Protein AF-A0A7S4IW84-F1 (afdb_monomer_lite)

pLDDT: mean 76.17, std 7.09, range [52.25, 86.12]

Radius of gyration: 18.54 Å; chains: 1; bounding box: 44×22×46 Å

Structure (mmCIF, N/CA/C/O backbone):
data_AF-A0A7S4IW84-F1
#
_entry.id   AF-A0A7S4IW84-F1
#
loop_
_atom_site.group_PDB
_atom_site.id
_atom_site.type_symbol
_atom_site.label_atom_id
_atom_site.label_alt_id
_atom_site.label_comp_id
_atom_site.label_asym_id
_atom_site.label_entity_id
_atom_site.label_seq_id
_atom_site.pdbx_PDB_ins_code
_atom_site.Cartn_x
_atom_site.Cartn_y
_atom_site.Cartn_z
_atom_site.occupancy
_atom_site.B_iso_or_equiv
_atom_site.auth_seq_id
_atom_site.auth_comp_id
_atom_site.auth_asym_id
_atom_site.auth_atom_id
_atom_site.pdbx_PDB_model_num
ATOM 1 N N . VAL A 1 1 ? -9.809 -2.977 -12.310 1.00 58.00 1 VAL A N 1
ATOM 2 C CA . VAL A 1 1 ? -9.624 -1.951 -11.249 1.00 58.00 1 VAL A CA 1
ATOM 3 C C . VAL A 1 1 ? -10.846 -1.857 -10.338 1.00 58.00 1 VAL A C 1
ATOM 5 O O . VAL A 1 1 ? -10.686 -2.052 -9.142 1.00 58.00 1 VAL A O 1
ATOM 8 N N . ALA A 1 2 ? -12.061 -1.670 -10.873 1.00 70.06 2 ALA A N 1
ATOM 9 C CA . ALA A 1 2 ? -13.291 -1.586 -10.069 1.00 70.06 2 ALA A CA 1
ATOM 10 C C . ALA A 1 2 ? -13.581 -2.839 -9.214 1.00 70.06 2 ALA A C 1
ATOM 12 O O . ALA A 1 2 ? -13.917 -2.712 -8.042 1.00 70.06 2 ALA A O 1
ATOM 13 N N . SER A 1 3 ? -13.377 -4.045 -9.758 1.00 76.69 3 SER A N 1
ATOM 14 C CA . SER A 1 3 ? -13.543 -5.307 -9.017 1.00 76.69 3 SER A CA 1
ATOM 15 C C . SER A 1 3 ? -12.534 -5.470 -7.874 1.00 76.69 3 SER A C 1
ATOM 17 O O . SER A 1 3 ? -12.905 -5.891 -6.783 1.00 76.69 3 SER A O 1
ATOM 19 N N . GLY A 1 4 ? -11.276 -5.075 -8.091 1.00 76.56 4 GLY A N 1
ATOM 20 C CA . GLY A 1 4 ? -10.238 -5.077 -7.054 1.00 76.56 4 GLY A CA 1
ATOM 21 C C . GLY A 1 4 ? -10.511 -4.055 -5.949 1.00 76.56 4 GLY A C 1
ATOM 22 O O . GLY A 1 4 ? -10.326 -4.355 -4.774 1.00 76.56 4 GLY A O 1
ATOM 23 N N . PHE A 1 5 ? -11.030 -2.878 -6.310 1.00 76.88 5 PHE A N 1
ATOM 24 C CA . PHE A 1 5 ? -11.459 -1.880 -5.335 1.00 76.88 5 PHE A CA 1
ATOM 25 C C . PHE A 1 5 ? -12.667 -2.361 -4.522 1.00 76.88 5 PHE A C 1
ATOM 27 O O . PHE A 1 5 ? -12.641 -2.281 -3.299 1.00 76.88 5 PHE A O 1
ATOM 34 N N . ALA A 1 6 ? -13.687 -2.929 -5.174 1.00 81.12 6 ALA A N 1
ATOM 35 C CA . ALA A 1 6 ? -14.863 -3.480 -4.504 1.00 81.12 6 ALA A CA 1
ATOM 36 C C . ALA A 1 6 ? -14.493 -4.621 -3.544 1.00 81.12 6 ALA A C 1
ATOM 38 O O . ALA A 1 6 ? -14.904 -4.604 -2.385 1.00 81.12 6 ALA A O 1
ATOM 39 N N . ALA A 1 7 ? -13.649 -5.560 -3.981 1.00 83.00 7 ALA A N 1
ATOM 40 C CA . ALA A 1 7 ? -13.116 -6.610 -3.116 1.00 83.00 7 ALA A CA 1
ATOM 41 C C . ALA A 1 7 ? -12.329 -6.019 -1.933 1.00 83.00 7 ALA A C 1
ATOM 43 O O . ALA A 1 7 ? -12.531 -6.421 -0.789 1.00 83.00 7 ALA A O 1
ATOM 44 N N . GLY A 1 8 ? -11.497 -5.003 -2.183 1.00 78.38 8 GLY A N 1
ATOM 45 C CA . GLY A 1 8 ? -10.768 -4.283 -1.142 1.00 78.38 8 GLY A CA 1
ATOM 46 C C . GLY A 1 8 ? -11.689 -3.606 -0.127 1.00 78.38 8 GLY A C 1
ATOM 47 O O . GLY A 1 8 ? -11.448 -3.707 1.075 1.00 78.38 8 GLY A O 1
ATOM 48 N N . VAL A 1 9 ? -12.772 -2.964 -0.570 1.00 82.50 9 VAL A N 1
ATOM 49 C CA . VAL A 1 9 ? -13.780 -2.343 0.304 1.00 82.50 9 VAL A CA 1
ATOM 50 C C . VAL A 1 9 ? -14.489 -3.394 1.151 1.00 82.50 9 VAL A C 1
ATOM 52 O O . VAL A 1 9 ? -14.607 -3.198 2.357 1.00 82.50 9 VAL A O 1
ATOM 55 N N . VAL A 1 10 ? -14.889 -4.526 0.566 1.00 85.25 10 VAL A N 1
ATOM 56 C CA . VAL A 1 10 ? -15.543 -5.628 1.294 1.00 85.25 10 VAL A CA 1
ATOM 57 C C . VAL A 1 10 ? -14.616 -6.206 2.366 1.00 85.25 10 VAL A C 1
ATOM 59 O O . VAL A 1 10 ? -15.010 -6.317 3.526 1.00 85.25 10 VAL A O 1
ATOM 62 N N . VAL A 1 11 ? -13.359 -6.491 2.018 1.00 84.62 11 VAL A N 1
ATOM 63 C CA . VAL A 1 11 ? -12.351 -6.980 2.973 1.00 84.62 11 VAL A CA 1
ATOM 64 C C . VAL A 1 11 ? -12.081 -5.944 4.068 1.00 84.62 11 VAL A C 1
ATOM 66 O O . VAL A 1 11 ? -11.971 -6.298 5.239 1.00 84.62 11 VAL A O 1
ATOM 69 N N . THR A 1 12 ? -12.025 -4.653 3.719 1.00 80.75 12 THR A N 1
ATOM 70 C CA . THR A 1 12 ? -11.900 -3.566 4.7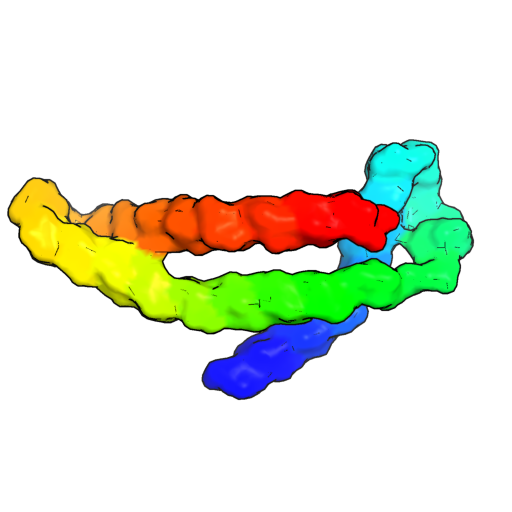07 1.00 80.75 12 THR A CA 1
ATOM 71 C C . THR A 1 12 ? -13.111 -3.537 5.635 1.00 80.75 12 THR A C 1
ATOM 73 O O . THR A 1 12 ? -12.936 -3.451 6.841 1.00 80.75 12 THR A O 1
ATOM 76 N N . GLY A 1 13 ? -14.325 -3.652 5.098 1.00 81.06 13 GLY A N 1
ATOM 77 C CA . GLY A 1 13 ? -15.570 -3.722 5.863 1.00 81.06 13 GLY A CA 1
ATOM 78 C C . GLY A 1 13 ? -15.550 -4.818 6.921 1.00 81.06 13 GLY A C 1
ATOM 79 O O . GLY A 1 13 ? -15.858 -4.559 8.082 1.00 81.06 13 GLY A O 1
ATOM 80 N N . LEU A 1 14 ? -15.129 -6.016 6.518 1.00 84.12 14 LEU A N 1
ATOM 81 C CA . LEU A 1 14 ? -15.096 -7.193 7.382 1.00 84.12 14 LEU A CA 1
ATOM 82 C C . LEU A 1 14 ? -13.980 -7.134 8.435 1.00 84.12 14 LEU A C 1
ATOM 84 O O . LEU A 1 14 ? -14.209 -7.518 9.580 1.00 84.12 14 LEU A O 1
ATOM 88 N N . LEU A 1 15 ? -12.789 -6.644 8.078 1.00 83.12 15 LEU A N 1
ATOM 89 C CA . LEU A 1 15 ? -11.613 -6.680 8.961 1.00 83.12 15 LEU A CA 1
ATOM 90 C C . LEU A 1 15 ? -11.417 -5.417 9.813 1.00 83.12 15 LEU A C 1
ATOM 92 O O . LEU A 1 15 ? -10.795 -5.485 10.869 1.00 83.12 15 LEU A O 1
ATOM 96 N N . ASN A 1 16 ? -11.977 -4.269 9.425 1.00 80.00 16 ASN A N 1
ATOM 97 C CA . ASN A 1 16 ? -11.853 -3.023 10.189 1.00 80.00 16 ASN A CA 1
ATOM 98 C C . ASN A 1 16 ? -12.343 -3.107 11.657 1.00 80.00 16 ASN A C 1
ATOM 100 O O . ASN A 1 16 ? -11.667 -2.532 12.513 1.00 80.00 16 ASN A O 1
ATOM 104 N N . PRO A 1 17 ? -13.447 -3.807 12.013 1.00 77.94 17 PRO A N 1
ATOM 105 C CA . PRO A 1 17 ? -13.808 -3.993 13.423 1.00 77.94 17 PRO A CA 1
ATOM 106 C C . PRO A 1 17 ? -12.769 -4.800 14.211 1.00 77.94 17 PRO A C 1
ATOM 108 O O . PRO A 1 17 ? -12.516 -4.492 15.376 1.00 77.94 17 PRO A O 1
ATOM 111 N N . TYR A 1 18 ? -12.145 -5.795 13.574 1.00 81.25 18 TYR A N 1
ATOM 112 C CA . TYR A 1 18 ? -11.110 -6.625 14.185 1.00 81.25 18 TYR A CA 1
ATOM 113 C C . TYR A 1 18 ? -9.831 -5.816 14.443 1.00 81.25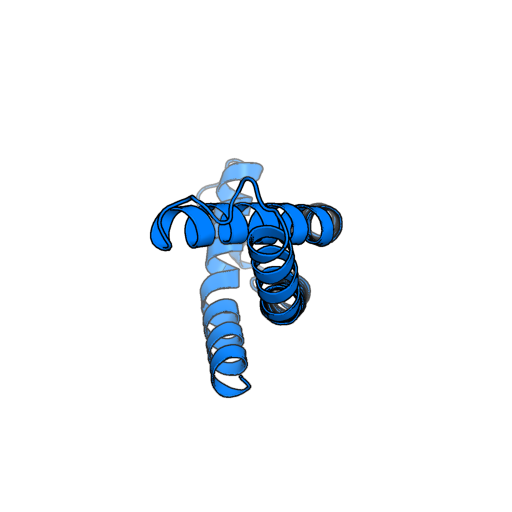 18 TYR A C 1
ATOM 115 O O . TYR A 1 18 ? -9.342 -5.789 15.573 1.00 81.25 18 TYR A O 1
ATOM 123 N N . ASP A 1 19 ? -9.359 -5.071 13.436 1.00 79.69 19 ASP A N 1
ATOM 124 C CA . ASP A 1 19 ? -8.191 -4.186 13.553 1.00 79.69 19 ASP A CA 1
ATOM 125 C C . ASP A 1 19 ? -8.376 -3.154 14.674 1.00 79.69 19 ASP A C 1
ATOM 127 O O . ASP A 1 19 ? -7.470 -2.909 15.474 1.00 79.69 19 ASP A O 1
ATOM 131 N N . ARG A 1 20 ? -9.577 -2.572 14.784 1.00 75.50 20 ARG A N 1
ATOM 132 C CA . ARG A 1 20 ? -9.890 -1.597 15.834 1.00 75.50 20 ARG A CA 1
ATOM 133 C C . ARG A 1 20 ? -9.921 -2.224 17.224 1.00 75.50 20 ARG A C 1
ATOM 135 O O . ARG A 1 20 ? -9.380 -1.641 18.163 1.00 75.50 20 ARG A O 1
ATOM 142 N N . ALA A 1 21 ? -10.551 -3.387 17.374 1.00 78.25 21 ALA A N 1
ATOM 143 C CA . ALA A 1 21 ? -10.617 -4.083 18.656 1.00 78.25 21 ALA A CA 1
ATOM 144 C C . ALA A 1 21 ? -9.219 -4.488 19.150 1.00 78.25 21 ALA A C 1
ATOM 146 O O . ALA A 1 21 ? -8.927 -4.347 20.341 1.00 78.25 21 ALA A O 1
ATOM 147 N N . LEU A 1 22 ? -8.342 -4.911 18.234 1.00 81.44 22 LEU A N 1
ATOM 148 C CA . LEU A 1 22 ? -6.945 -5.227 18.521 1.00 81.44 22 LEU A CA 1
ATOM 149 C C . LEU A 1 22 ? -6.151 -3.970 18.914 1.00 81.44 22 LEU A C 1
ATOM 151 O O . LEU A 1 22 ? -5.487 -3.961 19.949 1.00 81.44 22 LEU A O 1
ATOM 155 N N . PHE A 1 23 ? -6.280 -2.880 18.149 1.00 79.88 23 PHE A N 1
ATOM 156 C CA . PHE A 1 23 ? -5.619 -1.609 18.452 1.00 79.88 23 PHE A CA 1
ATOM 157 C C . PHE A 1 23 ? -6.028 -1.059 19.825 1.00 79.88 23 PHE A C 1
ATOM 159 O O . PHE A 1 23 ? -5.174 -0.714 20.637 1.00 79.88 23 PHE A O 1
ATOM 166 N N . LEU A 1 24 ? -7.329 -1.039 20.134 1.00 76.88 24 LEU A N 1
ATOM 167 C CA . LEU A 1 24 ? -7.834 -0.597 21.437 1.00 76.88 24 LEU A CA 1
ATOM 168 C C . LEU A 1 24 ? -7.391 -1.517 22.579 1.00 76.88 24 LEU A C 1
ATOM 170 O O . LEU A 1 24 ? -7.136 -1.029 23.680 1.00 76.88 24 LEU A O 1
ATOM 174 N N . SER A 1 25 ? -7.288 -2.826 22.331 1.00 81.81 25 SER A N 1
ATOM 175 C CA . SER A 1 25 ? -6.775 -3.787 23.311 1.00 81.81 25 SER A CA 1
ATOM 176 C C . SER A 1 25 ? -5.334 -3.460 23.702 1.00 81.81 25 SER A C 1
ATOM 178 O O . SER A 1 25 ? -5.047 -3.366 24.895 1.00 81.81 25 SER A O 1
ATOM 180 N N . ILE A 1 26 ? -4.474 -3.173 22.718 1.00 82.44 26 ILE A N 1
ATOM 181 C CA . ILE A 1 26 ? -3.067 -2.816 22.938 1.00 82.44 26 ILE A CA 1
ATOM 182 C C . ILE A 1 26 ? -2.944 -1.406 23.540 1.00 82.44 26 ILE A C 1
ATOM 184 O O . ILE A 1 26 ? -2.337 -1.237 24.593 1.00 82.44 26 ILE A O 1
ATOM 188 N N . SER A 1 27 ? -3.567 -0.387 22.938 1.00 82.00 27 SER A N 1
ATOM 189 C CA . SER A 1 27 ? -3.430 1.008 23.390 1.00 82.00 27 SER A CA 1
ATOM 190 C C . SER A 1 27 ? -4.071 1.296 24.746 1.00 82.00 27 SER A C 1
ATOM 192 O O . SER A 1 27 ? -3.623 2.202 25.445 1.00 82.00 27 SER A O 1
ATOM 194 N N . LYS A 1 28 ? -5.147 0.593 25.121 1.00 79.88 28 LYS A N 1
ATOM 195 C CA . LYS A 1 28 ? -5.832 0.798 26.411 1.00 79.88 28 LYS A CA 1
ATOM 196 C C . LYS A 1 28 ? -5.569 -0.320 27.417 1.00 79.88 28 LYS A C 1
ATOM 198 O O . LYS A 1 28 ? -6.130 -0.246 28.508 1.00 79.88 28 LYS A O 1
ATOM 203 N N . ASN A 1 29 ? -4.739 -1.309 27.071 1.00 79.25 29 ASN A N 1
ATOM 204 C CA . ASN A 1 29 ? -4.406 -2.463 27.910 1.00 79.25 29 ASN A CA 1
ATOM 205 C C . ASN A 1 29 ? -5.666 -3.188 28.433 1.00 79.25 29 ASN A C 1
ATOM 207 O O . ASN A 1 29 ? -5.832 -3.448 29.623 1.00 79.25 29 ASN A O 1
ATOM 211 N N . ARG A 1 30 ? -6.626 -3.430 27.530 1.00 79.69 30 ARG A N 1
ATOM 212 C CA . ARG A 1 30 ? -7.931 -4.040 27.841 1.00 79.69 30 ARG A CA 1
ATOM 213 C C . ARG A 1 30 ? -8.066 -5.400 27.164 1.00 79.69 30 ARG A C 1
ATOM 215 O O . ARG A 1 30 ? -7.591 -5.544 26.037 1.00 79.69 30 ARG A O 1
ATOM 222 N N . PRO A 1 31 ? -8.756 -6.376 27.781 1.00 79.75 31 PRO A N 1
ATOM 223 C CA . PRO A 1 31 ? -8.998 -7.664 27.145 1.00 79.75 31 PRO A CA 1
ATOM 224 C C . PRO A 1 31 ? -9.800 -7.479 25.851 1.00 79.75 31 PRO A C 1
ATOM 226 O O . PRO A 1 31 ? -10.779 -6.731 25.809 1.00 79.75 31 PRO A O 1
ATOM 229 N N . PHE A 1 32 ? -9.382 -8.171 24.791 1.00 75.56 32 PHE A N 1
ATOM 230 C CA . PHE A 1 32 ? -9.922 -8.038 23.432 1.00 75.56 32 PHE A CA 1
ATOM 231 C C . PHE A 1 32 ? -11.456 -8.183 23.354 1.00 75.56 32 PHE A C 1
ATOM 233 O O . PHE A 1 32 ? -12.127 -7.464 22.613 1.00 75.56 32 PHE A O 1
ATOM 240 N N . LEU A 1 33 ? -12.024 -9.070 24.175 1.00 77.44 33 LEU A N 1
ATOM 241 C CA . LEU A 1 33 ? -13.457 -9.388 24.203 1.00 77.44 33 LEU A CA 1
ATOM 242 C C . LEU A 1 33 ? -14.312 -8.389 25.003 1.00 77.44 33 LEU A C 1
ATOM 244 O O . LEU A 1 33 ? -15.509 -8.601 25.184 1.00 77.44 33 LEU A O 1
ATOM 248 N N . GLN A 1 34 ? -13.742 -7.292 25.506 1.00 77.44 34 GLN A N 1
ATOM 249 C CA . GLN A 1 34 ? -14.516 -6.331 26.282 1.00 77.44 34 GLN A CA 1
ATOM 250 C C . GLN A 1 34 ? -15.521 -5.584 25.388 1.00 77.44 34 GLN A C 1
ATOM 252 O O . GLN A 1 34 ? -15.131 -4.894 24.452 1.00 77.44 34 GLN A O 1
ATOM 257 N N . ILE A 1 35 ? -16.815 -5.627 25.732 1.00 77.25 35 ILE A N 1
ATOM 258 C CA . ILE A 1 35 ? -17.927 -4.968 25.004 1.00 77.25 35 ILE A CA 1
ATOM 259 C C . ILE A 1 35 ? -17.682 -3.479 24.694 1.00 77.25 35 ILE A C 1
ATOM 261 O O . ILE A 1 35 ? -18.158 -2.961 23.685 1.00 77.25 35 ILE A O 1
ATOM 265 N N . ARG A 1 36 ? -16.881 -2.777 25.510 1.00 72.38 36 ARG A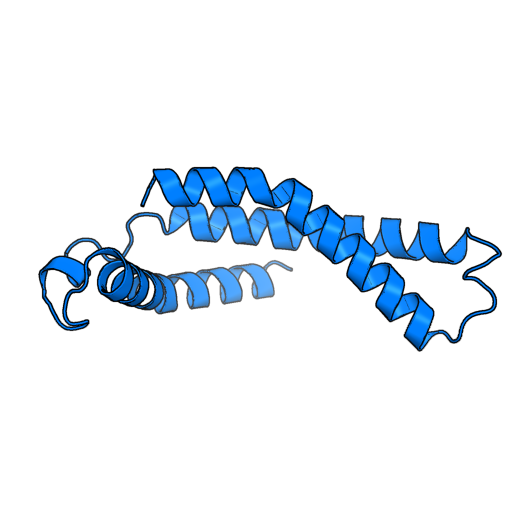 N 1
ATOM 266 C CA . ARG A 1 36 ? -16.478 -1.382 25.241 1.00 72.38 36 ARG A CA 1
ATOM 267 C C . ARG A 1 36 ? -15.620 -1.229 23.975 1.00 72.38 36 ARG A C 1
ATOM 269 O O . ARG A 1 36 ? -15.728 -0.184 23.342 1.00 72.38 36 ARG A O 1
ATOM 276 N N . ASN A 1 37 ? -14.831 -2.234 23.585 1.00 68.44 37 ASN A N 1
ATOM 277 C CA . ASN A 1 37 ? -14.047 -2.221 22.341 1.00 68.44 37 ASN A CA 1
ATOM 278 C C . ASN A 1 37 ? -14.940 -2.406 21.101 1.00 68.44 37 ASN A C 1
ATOM 280 O O . ASN A 1 37 ? -14.619 -1.905 20.026 1.00 68.44 37 ASN A O 1
ATOM 284 N N . TRP A 1 38 ? -16.101 -3.044 21.274 1.00 73.00 38 TRP A N 1
ATOM 285 C CA . TRP A 1 38 ? -17.049 -3.375 20.207 1.00 73.00 38 TRP A CA 1
ATOM 286 C C 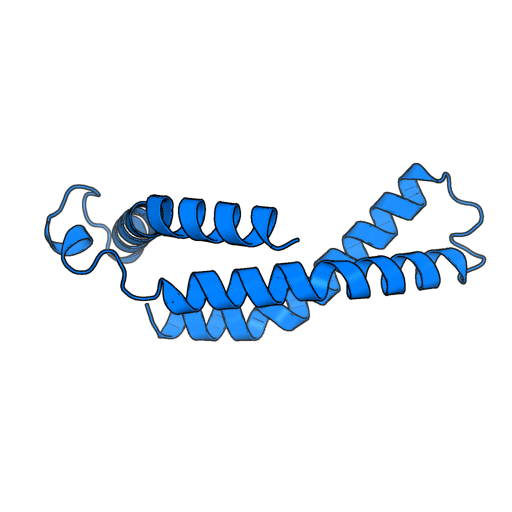. TRP A 1 38 ? -18.197 -2.367 20.059 1.00 73.00 38 TRP A C 1
ATOM 288 O O . TRP A 1 38 ? -19.041 -2.536 19.188 1.00 73.00 38 TRP A O 1
ATOM 298 N N . ARG A 1 39 ? -18.245 -1.299 20.872 1.00 71.62 39 ARG A N 1
ATOM 299 C CA . ARG A 1 39 ? -19.396 -0.373 20.910 1.00 71.62 39 ARG A CA 1
ATOM 300 C C . ARG A 1 39 ? -19.575 0.466 19.634 1.00 71.62 39 ARG A C 1
ATOM 302 O O . ARG A 1 39 ? -20.704 0.809 19.325 1.00 71.62 39 ARG A O 1
ATOM 309 N N . ASN A 1 40 ? -18.495 0.762 18.897 1.00 71.06 40 ASN A N 1
ATOM 310 C CA . ASN A 1 40 ? -18.513 1.535 17.636 1.00 71.06 40 ASN A CA 1
ATOM 311 C C . ASN A 1 40 ? -17.602 0.904 16.547 1.00 71.06 40 ASN A C 1
ATOM 313 O O . ASN A 1 40 ? -16.579 1.482 16.184 1.00 71.06 40 ASN A O 1
ATOM 317 N N . PRO A 1 41 ? -17.919 -0.283 16.011 1.00 68.19 41 PRO A N 1
ATOM 318 C CA . PRO A 1 41 ? -16.989 -1.081 15.197 1.00 68.19 41 PRO A CA 1
ATOM 319 C C . PRO A 1 41 ? -16.532 -0.411 13.885 1.00 68.19 41 PRO A C 1
ATOM 321 O O . PRO A 1 41 ? -15.439 -0.685 13.396 1.00 68.19 41 PRO A O 1
ATOM 324 N N . TYR A 1 42 ? -17.334 0.503 13.333 1.00 66.62 42 TYR A N 1
ATOM 325 C CA . TYR A 1 42 ? -17.076 1.155 12.040 1.00 66.62 42 TYR A CA 1
ATOM 326 C C . TYR A 1 42 ? -16.513 2.581 12.147 1.00 66.62 42 TYR A C 1
ATOM 328 O O . TYR A 1 42 ? -16.374 3.274 11.137 1.00 66.62 42 TYR A O 1
ATOM 336 N N . GLN A 1 43 ? -16.164 3.041 13.352 1.00 67.88 43 GLN A N 1
ATOM 337 C CA . GLN A 1 43 ? -15.555 4.360 13.533 1.00 67.88 43 GLN A CA 1
ATOM 338 C C . GLN A 1 43 ? -14.190 4.401 12.820 1.00 67.88 43 GLN A C 1
ATOM 340 O O . GLN A 1 43 ? -13.323 3.572 13.085 1.00 67.88 43 GLN A O 1
ATOM 345 N N . GLY A 1 44 ? -14.020 5.328 11.870 1.00 66.75 44 GLY A N 1
ATOM 346 C CA . GLY A 1 44 ? -12.798 5.448 11.063 1.00 66.75 44 GLY A CA 1
ATOM 347 C C . GLY A 1 44 ? -12.715 4.530 9.832 1.00 66.75 44 GLY A C 1
ATOM 348 O O . GLY A 1 44 ? -11.702 4.556 9.134 1.00 66.75 44 GLY A O 1
ATOM 349 N N . LEU A 1 45 ? -13.772 3.769 9.512 1.00 71.81 45 LEU A N 1
ATOM 350 C CA . LEU A 1 45 ? -13.828 2.919 8.314 1.00 71.81 45 LEU A CA 1
ATOM 351 C C . LEU A 1 45 ? -13.678 3.726 7.012 1.00 71.81 45 LEU A C 1
ATOM 353 O O . LEU A 1 45 ? -12.927 3.332 6.121 1.00 71.81 45 LEU A O 1
ATOM 357 N N . GLY A 1 46 ? -14.333 4.889 6.924 1.00 71.62 46 GLY A N 1
ATOM 358 C CA . GLY A 1 46 ? -14.216 5.782 5.766 1.00 71.62 46 GLY A CA 1
ATOM 359 C C . GLY A 1 46 ? -12.777 6.244 5.520 1.00 71.62 46 GLY A C 1
ATOM 360 O O . GLY A 1 46 ? -12.322 6.240 4.383 1.00 71.62 46 GLY A O 1
ATOM 361 N N . GLN A 1 47 ? -12.020 6.531 6.585 1.00 69.06 47 GLN A N 1
ATOM 362 C CA . GLN A 1 47 ? -10.605 6.911 6.488 1.00 69.06 47 GLN A CA 1
ATOM 363 C C . GLN A 1 47 ? -9.739 5.744 5.989 1.00 69.06 47 GLN A C 1
ATOM 365 O O . GLN A 1 47 ? -8.867 5.935 5.146 1.00 69.06 47 GLN A O 1
ATOM 370 N N . SER A 1 48 ? -10.010 4.516 6.448 1.00 70.50 48 SER A N 1
ATOM 371 C CA . SER A 1 48 ? -9.336 3.309 5.945 1.00 70.50 48 SER A CA 1
ATOM 372 C C . SER A 1 48 ? -9.616 3.062 4.456 1.00 70.50 48 SER A C 1
ATOM 374 O O . SER A 1 48 ? -8.696 2.721 3.712 1.00 70.50 48 SER A O 1
ATOM 376 N N . ILE A 1 49 ? -10.863 3.253 4.010 1.00 77.50 49 ILE A N 1
ATOM 377 C CA . ILE A 1 49 ? -11.245 3.093 2.599 1.00 77.50 49 ILE A CA 1
ATOM 378 C C . ILE A 1 49 ? -10.598 4.176 1.738 1.00 77.50 49 ILE A C 1
ATOM 380 O O . ILE A 1 49 ? -9.990 3.846 0.724 1.00 77.50 49 ILE A O 1
ATOM 384 N N . VAL A 1 50 ? -10.669 5.446 2.151 1.00 78.06 50 VAL A N 1
ATOM 385 C CA . VAL A 1 50 ? -10.051 6.565 1.423 1.00 78.06 50 VAL A CA 1
ATOM 386 C C . VAL A 1 50 ? -8.535 6.388 1.347 1.00 78.06 50 VAL A C 1
ATOM 388 O O . VAL A 1 50 ? -7.971 6.491 0.264 1.00 78.06 50 VAL A O 1
ATOM 391 N N . GLY A 1 51 ? -7.874 6.019 2.448 1.00 75.38 51 GLY A N 1
ATOM 392 C CA . GLY A 1 51 ? -6.434 5.751 2.456 1.00 75.38 51 GLY A CA 1
ATOM 393 C C . GLY A 1 51 ? -6.028 4.622 1.502 1.00 75.38 51 GLY A C 1
ATOM 394 O O . GLY A 1 51 ? -5.050 4.758 0.768 1.00 75.38 51 GLY A O 1
ATOM 395 N N . ARG A 1 52 ? -6.801 3.527 1.440 1.00 74.19 52 ARG A N 1
ATOM 396 C CA . ARG A 1 52 ? -6.566 2.435 0.475 1.00 74.19 52 ARG A CA 1
ATOM 397 C C . ARG A 1 52 ? -6.874 2.847 -0.964 1.00 74.19 52 ARG A C 1
ATOM 399 O O . ARG A 1 52 ? -6.122 2.472 -1.860 1.00 74.19 52 ARG A O 1
ATOM 406 N N . ALA A 1 53 ? -7.935 3.619 -1.196 1.00 80.31 53 ALA A N 1
ATOM 407 C CA . ALA A 1 53 ? -8.291 4.138 -2.516 1.00 80.31 53 ALA A CA 1
ATOM 408 C C . ALA A 1 53 ? -7.173 5.023 -3.077 1.00 80.31 53 ALA A C 1
ATOM 410 O O . ALA A 1 53 ? -6.708 4.805 -4.191 1.00 80.31 53 ALA A O 1
ATOM 411 N N . VAL A 1 54 ? -6.697 5.969 -2.264 1.00 79.62 54 VAL A N 1
ATOM 412 C CA . VAL A 1 54 ? -5.609 6.877 -2.628 1.00 79.62 54 VAL A CA 1
ATOM 413 C C . VAL A 1 54 ? -4.323 6.089 -2.844 1.00 79.62 54 VAL A C 1
ATOM 415 O O . VAL A 1 54 ? -3.731 6.215 -3.904 1.00 79.62 54 VAL A O 1
ATOM 418 N N . SER A 1 55 ? -3.935 5.211 -1.913 1.00 77.81 55 SER A N 1
ATOM 419 C CA . SER A 1 55 ? -2.714 4.399 -2.036 1.00 77.81 55 SER A CA 1
ATOM 420 C C . SER A 1 55 ? -2.708 3.513 -3.287 1.00 77.81 55 SER A C 1
ATOM 422 O O . SER A 1 55 ? -1.745 3.514 -4.050 1.00 77.81 55 SER A O 1
ATOM 424 N N . SER A 1 56 ? -3.805 2.796 -3.549 1.00 75.56 56 SER A N 1
ATOM 425 C CA . SER A 1 56 ? -3.921 1.934 -4.735 1.00 75.56 56 SER A CA 1
ATOM 426 C C . SER A 1 56 ? -3.989 2.725 -6.044 1.00 75.56 56 SER A C 1
ATOM 428 O O . SER A 1 56 ? -3.460 2.270 -7.057 1.00 75.56 56 SER A O 1
ATOM 430 N N . GLY A 1 57 ? -4.589 3.919 -6.027 1.00 79.31 57 GLY A N 1
ATOM 431 C CA . GLY A 1 57 ? -4.585 4.836 -7.165 1.00 79.31 57 GLY A CA 1
ATOM 432 C C . GLY A 1 57 ? -3.204 5.432 -7.442 1.00 79.31 57 GLY A C 1
ATOM 433 O O . GLY A 1 57 ? -2.819 5.564 -8.602 1.00 79.31 57 GLY A O 1
ATOM 434 N N . LEU A 1 58 ? -2.444 5.748 -6.390 1.00 79.12 58 LEU A N 1
ATOM 435 C CA . LEU A 1 58 ? -1.116 6.356 -6.485 1.00 79.12 58 LEU A CA 1
ATOM 436 C C . LEU A 1 58 ? -0.016 5.353 -6.845 1.00 79.12 58 LEU A C 1
ATOM 438 O O . LEU A 1 58 ? 0.992 5.742 -7.430 1.00 79.12 58 LEU A O 1
ATOM 442 N N . TRP A 1 59 ? -0.206 4.069 -6.529 1.00 79.88 59 TRP A N 1
ATOM 443 C CA . TRP A 1 59 ? 0.795 3.031 -6.770 1.00 79.88 59 TRP A CA 1
ATOM 444 C C . TRP A 1 59 ? 1.190 2.914 -8.248 1.00 79.88 59 TRP A C 1
ATOM 446 O O . TRP A 1 59 ? 2.368 2.970 -8.579 1.00 79.88 59 TRP A O 1
ATOM 456 N N . PHE A 1 60 ? 0.215 2.824 -9.158 1.00 81.62 60 PHE A N 1
ATOM 457 C CA . PHE A 1 60 ? 0.476 2.651 -10.593 1.00 81.62 60 PHE A CA 1
ATOM 458 C C . PHE A 1 60 ? 1.279 3.786 -11.259 1.00 81.62 60 PHE A C 1
ATOM 460 O O . PHE A 1 60 ? 2.156 3.474 -12.071 1.00 81.62 60 PHE A O 1
ATOM 467 N N . PRO A 1 61 ? 1.001 5.084 -11.010 1.00 84.38 61 PRO A N 1
ATOM 468 C CA . PRO A 1 61 ? 1.832 6.158 -11.547 1.00 84.38 61 PRO A CA 1
ATOM 469 C C . PRO A 1 61 ? 3.210 6.218 -10.877 1.00 84.38 61 PRO A C 1
ATOM 471 O O . PRO A 1 61 ? 4.195 6.451 -11.574 1.00 84.38 61 PRO A O 1
ATOM 474 N N . LEU A 1 62 ? 3.304 5.959 -9.567 1.00 80.06 62 LEU A N 1
ATOM 475 C CA . LEU A 1 62 ? 4.582 5.951 -8.843 1.00 80.06 62 LEU A CA 1
ATOM 476 C C . LEU A 1 62 ? 5.504 4.817 -9.292 1.00 80.06 62 LEU A C 1
ATOM 478 O O . LEU A 1 62 ? 6.688 5.048 -9.513 1.00 80.06 62 LEU A O 1
ATOM 482 N N . GLU A 1 63 ? 4.966 3.613 -9.469 1.00 81.62 63 GLU A N 1
ATOM 483 C CA . GLU A 1 63 ? 5.712 2.457 -9.964 1.00 81.62 63 GLU A CA 1
ATOM 484 C C . GLU A 1 63 ? 6.238 2.706 -11.380 1.00 81.62 63 GLU A C 1
ATOM 486 O O . GLU A 1 63 ? 7.416 2.467 -11.648 1.00 81.62 63 GLU A O 1
ATOM 491 N N . ARG A 1 64 ? 5.407 3.275 -12.269 1.00 82.94 64 ARG A N 1
ATOM 492 C CA . ARG A 1 64 ? 5.846 3.673 -13.615 1.00 82.94 64 ARG A CA 1
ATOM 493 C C . ARG A 1 64 ? 6.965 4.706 -13.554 1.00 82.94 64 ARG A C 1
ATOM 495 O O . ARG A 1 64 ? 8.035 4.442 -14.091 1.00 82.94 64 ARG A O 1
ATOM 502 N N . ALA A 1 65 ? 6.767 5.808 -12.829 1.00 82.75 65 ALA A N 1
ATOM 503 C CA . ALA A 1 65 ? 7.768 6.865 -12.702 1.00 82.75 65 ALA A CA 1
ATOM 504 C C . ALA A 1 65 ? 9.095 6.354 -12.107 1.00 82.75 65 ALA A C 1
ATOM 506 O O . ALA A 1 65 ? 10.168 6.704 -12.597 1.00 82.75 65 ALA A O 1
ATOM 507 N N . ALA A 1 66 ? 9.039 5.486 -11.092 1.00 80.25 66 ALA A N 1
ATOM 508 C CA . ALA A 1 66 ? 10.223 4.879 -10.486 1.00 80.25 66 ALA A CA 1
ATOM 509 C C . ALA A 1 66 ? 10.928 3.897 -11.434 1.00 80.25 66 ALA A C 1
ATOM 511 O O . ALA A 1 66 ? 12.160 3.867 -11.491 1.00 80.25 66 ALA A O 1
ATOM 512 N N . SER A 1 67 ? 10.165 3.117 -12.204 1.00 78.75 67 SER A N 1
ATOM 513 C CA . SER A 1 67 ? 10.715 2.197 -13.202 1.00 78.75 67 SER A CA 1
ATOM 514 C C . SER A 1 67 ? 11.366 2.936 -14.375 1.00 78.75 67 SER A C 1
ATOM 516 O O . SER A 1 67 ? 12.455 2.554 -14.802 1.00 78.75 67 SER A O 1
ATOM 518 N N . ASP A 1 68 ? 10.770 4.039 -14.832 1.00 82.12 68 ASP A N 1
ATOM 519 C CA . ASP A 1 68 ? 11.308 4.881 -15.900 1.00 82.12 68 ASP A CA 1
ATOM 520 C C . ASP A 1 68 ? 12.569 5.615 -15.430 1.00 82.12 68 ASP A C 1
ATOM 522 O O . ASP A 1 68 ? 13.577 5.625 -16.137 1.00 82.12 68 ASP A O 1
ATOM 526 N N . ALA A 1 69 ? 12.581 6.124 -14.193 1.00 79.94 69 ALA A N 1
ATOM 527 C CA . ALA A 1 69 ? 13.772 6.713 -13.579 1.00 79.94 69 ALA A CA 1
ATOM 528 C C . ALA A 1 69 ? 14.915 5.690 -13.413 1.00 79.94 69 ALA A C 1
ATOM 530 O O . ALA A 1 69 ? 16.078 6.006 -13.678 1.00 79.94 69 ALA A O 1
ATOM 531 N N . CYS A 1 70 ? 14.603 4.445 -13.031 1.00 73.81 70 CYS A N 1
ATOM 532 C CA . CYS A 1 70 ? 15.587 3.359 -12.956 1.00 73.81 70 CYS A CA 1
ATOM 533 C C . CYS A 1 70 ? 16.075 2.888 -14.332 1.00 73.81 70 CYS A C 1
ATOM 535 O O . CYS A 1 70 ? 17.170 2.344 -14.430 1.00 73.81 70 CYS A O 1
ATOM 537 N N . ARG A 1 71 ? 15.294 3.051 -15.402 1.00 70.12 71 ARG A N 1
ATOM 538 C CA . ARG A 1 71 ? 15.723 2.721 -16.773 1.00 70.12 71 ARG A CA 1
ATOM 539 C C . ARG A 1 71 ? 16.532 3.844 -17.415 1.00 70.12 71 ARG A C 1
ATOM 541 O O . ARG A 1 71 ? 17.455 3.563 -18.171 1.00 70.12 71 ARG A O 1
ATOM 548 N N . ALA A 1 72 ? 16.220 5.096 -17.086 1.00 76.44 72 ALA A N 1
ATOM 549 C CA . ALA A 1 72 ? 16.947 6.269 -17.561 1.00 76.44 72 ALA A CA 1
ATOM 550 C C . ALA A 1 72 ? 18.353 6.389 -16.944 1.00 76.44 72 ALA A C 1
ATOM 552 O O . ALA A 1 72 ? 19.268 6.925 -17.573 1.00 76.44 72 ALA A O 1
ATOM 553 N N . ASN A 1 73 ? 18.556 5.869 -15.729 1.00 78.19 73 ASN A N 1
ATOM 554 C CA . ASN A 1 73 ? 19.861 5.884 -15.077 1.00 78.19 73 ASN A CA 1
ATOM 555 C C . ASN A 1 73 ? 20.817 4.835 -15.667 1.00 78.19 73 ASN A C 1
ATOM 557 O O . ASN A 1 73 ? 20.666 3.631 -15.461 1.00 78.19 73 ASN A O 1
ATOM 561 N N . ARG A 1 74 ? 21.884 5.306 -16.330 1.00 63.75 74 ARG A N 1
ATOM 562 C CA . ARG A 1 74 ? 22.945 4.459 -16.915 1.00 63.75 74 ARG A CA 1
ATOM 563 C C . ARG A 1 74 ? 23.626 3.529 -15.900 1.00 63.75 74 ARG A C 1
ATOM 565 O O . ARG A 1 74 ? 24.065 2.453 -16.283 1.00 63.75 74 ARG A O 1
ATOM 572 N N . ALA A 1 75 ? 23.684 3.916 -14.623 1.00 65.31 75 ALA A N 1
ATOM 573 C CA . ALA A 1 75 ? 24.244 3.096 -13.543 1.00 65.31 75 ALA A CA 1
ATOM 574 C C . ALA A 1 75 ? 23.355 1.898 -13.160 1.00 65.31 75 ALA A C 1
ATOM 576 O O . ALA A 1 75 ? 23.842 0.905 -12.633 1.00 65.31 75 ALA A O 1
ATOM 577 N N . THR A 1 76 ? 22.050 1.994 -13.415 1.00 61.78 76 THR A N 1
ATOM 578 C CA . THR A 1 76 ? 21.052 0.965 -13.089 1.00 61.78 76 THR A CA 1
ATOM 579 C C . THR A 1 76 ? 20.698 0.124 -14.321 1.00 61.78 76 THR A C 1
ATOM 581 O O . THR A 1 76 ? 20.190 -0.983 -14.181 1.00 61.78 76 THR A O 1
ATOM 584 N N . ALA A 1 77 ? 21.012 0.616 -15.526 1.00 63.66 77 ALA A N 1
ATOM 585 C CA . ALA A 1 77 ? 20.815 -0.079 -16.799 1.00 63.66 77 ALA A CA 1
ATOM 586 C C . ALA A 1 77 ? 21.716 -1.317 -16.983 1.00 63.66 77 ALA A C 1
ATOM 588 O O . ALA A 1 77 ? 21.387 -2.193 -17.777 1.00 63.66 77 ALA A O 1
ATOM 589 N N . SER A 1 78 ? 22.835 -1.403 -16.256 1.00 71.56 78 SER A N 1
ATOM 590 C CA . SER A 1 78 ? 23.724 -2.574 -16.247 1.00 71.56 78 SER A CA 1
ATOM 591 C C . SER A 1 78 ? 23.309 -3.654 -15.241 1.00 71.56 78 SER A C 1
ATOM 593 O O . SER A 1 78 ? 23.916 -4.725 -15.214 1.00 71.56 78 SER A O 1
ATOM 595 N N . LEU A 1 79 ? 22.301 -3.392 -14.399 1.00 77.44 79 LEU A N 1
ATOM 596 C CA . LEU A 1 79 ? 21.853 -4.342 -13.386 1.00 77.44 79 LEU A CA 1
ATOM 597 C C . LEU A 1 79 ? 20.944 -5.427 -13.984 1.00 77.44 79 LEU A C 1
ATOM 599 O O . LEU A 1 79 ? 20.227 -5.180 -14.956 1.00 77.44 79 LEU A O 1
ATOM 603 N N . PRO A 1 80 ? 20.900 -6.620 -13.363 1.00 82.94 80 PRO A N 1
ATOM 604 C CA . PRO A 1 80 ? 19.940 -7.651 -13.724 1.00 82.94 80 PRO A CA 1
ATOM 605 C C . PRO A 1 80 ? 18.494 -7.135 -13.604 1.00 82.94 80 PRO A C 1
ATOM 607 O O . PRO A 1 80 ? 18.178 -6.410 -12.652 1.00 82.94 80 PRO A O 1
ATOM 610 N N . PRO A 1 81 ? 17.577 -7.571 -14.486 1.00 77.88 81 PRO A N 1
ATOM 611 C CA . PRO A 1 81 ? 16.203 -7.064 -14.532 1.00 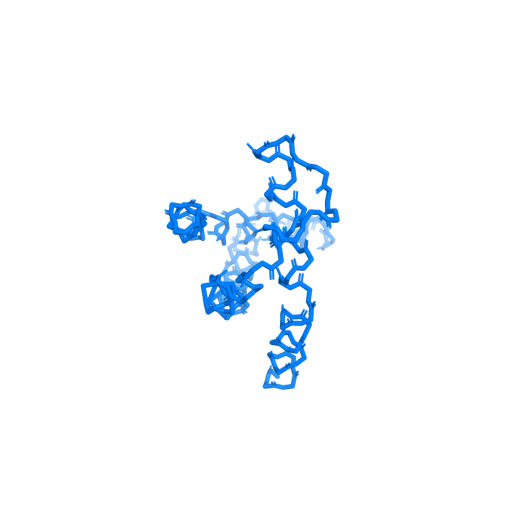77.88 81 PRO A CA 1
ATOM 612 C C . PRO A 1 81 ? 15.437 -7.247 -13.212 1.00 77.88 81 PRO A C 1
ATOM 614 O O . PRO A 1 81 ? 14.640 -6.390 -12.835 1.00 77.88 81 PRO A O 1
ATOM 617 N N . GLY A 1 82 ? 15.721 -8.314 -12.455 1.00 81.44 82 GLY A N 1
ATOM 618 C CA . GLY A 1 82 ? 15.121 -8.531 -11.134 1.00 81.44 82 GLY A CA 1
ATOM 619 C C . GLY A 1 82 ? 15.567 -7.511 -10.078 1.00 81.44 82 GLY A C 1
ATOM 620 O O . GLY A 1 82 ? 14.762 -7.079 -9.256 1.00 81.44 82 GLY A O 1
ATOM 621 N N . MET A 1 83 ? 16.827 -7.070 -10.122 1.00 81.50 83 MET A N 1
ATOM 622 C CA . MET A 1 83 ? 17.366 -6.090 -9.173 1.00 81.50 83 MET A CA 1
ATOM 623 C C . MET A 1 83 ? 16.897 -4.670 -9.506 1.00 81.50 83 MET A C 1
ATOM 625 O O . MET A 1 83 ? 16.605 -3.887 -8.604 1.00 81.50 83 MET A O 1
ATOM 629 N N . GLN A 1 84 ? 16.739 -4.363 -10.797 1.00 78.81 84 GLN A N 1
ATOM 630 C CA . GLN A 1 84 ? 16.131 -3.112 -11.247 1.00 78.81 84 GLN A CA 1
ATOM 631 C C . GLN A 1 84 ? 14.663 -3.009 -10.805 1.00 78.81 84 GLN A C 1
ATOM 633 O O . GLN A 1 84 ? 14.249 -1.967 -10.300 1.00 78.81 84 GLN A O 1
ATOM 638 N N . ALA A 1 85 ? 13.893 -4.097 -10.930 1.00 80.00 85 ALA A N 1
ATOM 639 C CA . ALA A 1 85 ? 12.514 -4.152 -10.448 1.00 80.00 85 ALA A CA 1
ATOM 640 C C . ALA A 1 85 ? 12.428 -3.999 -8.920 1.00 80.00 85 ALA A C 1
ATOM 642 O O . ALA A 1 85 ? 11.581 -3.258 -8.425 1.00 80.00 85 ALA A O 1
ATOM 643 N N . ALA A 1 86 ? 13.339 -4.631 -8.171 1.00 84.56 86 ALA A N 1
ATOM 644 C CA . ALA A 1 86 ? 13.401 -4.486 -6.719 1.00 84.56 86 ALA A CA 1
ATOM 645 C C . ALA A 1 86 ? 13.698 -3.037 -6.289 1.00 84.56 86 ALA A C 1
ATOM 647 O O . ALA A 1 86 ? 13.022 -2.508 -5.409 1.00 84.56 86 ALA A O 1
ATOM 648 N N . LEU A 1 87 ? 14.661 -2.365 -6.931 1.00 84.38 87 LEU A N 1
ATOM 649 C CA . LEU A 1 87 ? 14.988 -0.962 -6.646 1.00 84.38 87 LEU A CA 1
ATOM 650 C C . LEU A 1 87 ? 13.837 -0.017 -7.001 1.00 84.38 87 LEU A C 1
ATOM 652 O O . LEU A 1 87 ? 13.474 0.835 -6.191 1.00 84.38 87 LEU A O 1
ATOM 656 N N . ALA A 1 88 ? 13.228 -0.196 -8.176 1.00 82.12 88 ALA A N 1
ATOM 657 C CA . ALA A 1 88 ? 12.069 0.589 -8.586 1.00 82.12 88 ALA A CA 1
ATOM 658 C C . ALA A 1 88 ? 10.901 0.411 -7.601 1.00 82.12 88 ALA A C 1
ATOM 660 O O . ALA A 1 88 ? 10.288 1.397 -7.196 1.00 82.12 88 ALA A O 1
ATOM 661 N N . GLY A 1 89 ? 10.656 -0.823 -7.147 1.00 83.06 89 GLY A N 1
ATOM 662 C CA . GLY A 1 89 ? 9.649 -1.134 -6.133 1.00 83.06 89 GLY A CA 1
ATOM 663 C C . GLY A 1 89 ? 9.926 -0.465 -4.785 1.00 83.06 89 GLY A C 1
ATOM 664 O O . GLY A 1 89 ? 9.005 0.076 -4.177 1.00 83.06 89 GLY A O 1
ATOM 665 N N . GLN A 1 90 ? 11.185 -0.423 -4.338 1.00 86.12 90 GLN A N 1
ATOM 666 C CA . GLN A 1 90 ? 11.559 0.251 -3.088 1.00 86.12 90 GLN A CA 1
ATOM 667 C C . GLN A 1 90 ? 11.414 1.775 -3.177 1.00 86.12 90 GLN A C 1
ATOM 669 O O . GLN A 1 90 ? 10.928 2.402 -2.236 1.00 86.12 90 GLN A O 1
ATOM 674 N N . ILE A 1 91 ? 11.781 2.378 -4.310 1.00 84.81 91 ILE A N 1
ATOM 675 C CA . ILE A 1 91 ? 11.616 3.821 -4.539 1.00 84.81 91 ILE A CA 1
ATOM 676 C C . ILE A 1 91 ? 10.128 4.181 -4.610 1.00 84.81 91 ILE A C 1
ATOM 678 O O . ILE A 1 91 ? 9.691 5.115 -3.937 1.00 84.81 91 ILE A O 1
ATOM 682 N N . ALA A 1 92 ? 9.336 3.420 -5.371 1.00 82.62 92 ALA A N 1
ATOM 683 C CA . ALA A 1 92 ? 7.890 3.612 -5.461 1.00 82.62 92 ALA A CA 1
ATOM 684 C C . ALA A 1 92 ? 7.210 3.423 -4.095 1.00 82.62 92 ALA A C 1
ATOM 686 O O . ALA A 1 92 ? 6.373 4.236 -3.704 1.00 82.62 92 ALA A O 1
ATOM 687 N N . GLY A 1 93 ? 7.621 2.403 -3.336 1.00 81.12 93 GLY A N 1
ATOM 688 C CA . GLY A 1 93 ? 7.160 2.144 -1.974 1.00 81.12 93 GLY A CA 1
ATOM 689 C C . GLY A 1 93 ? 7.486 3.279 -1.009 1.00 81.12 93 GLY A C 1
ATOM 690 O O . GLY A 1 93 ? 6.595 3.749 -0.303 1.00 81.12 93 GLY A O 1
ATOM 691 N N . GLY A 1 94 ? 8.727 3.769 -1.022 1.00 82.38 94 GLY A N 1
ATOM 692 C CA . GLY A 1 94 ? 9.160 4.897 -0.196 1.00 82.38 94 GLY A CA 1
ATOM 693 C C . GLY A 1 94 ? 8.418 6.191 -0.531 1.00 82.38 94 GLY A C 1
ATOM 694 O O 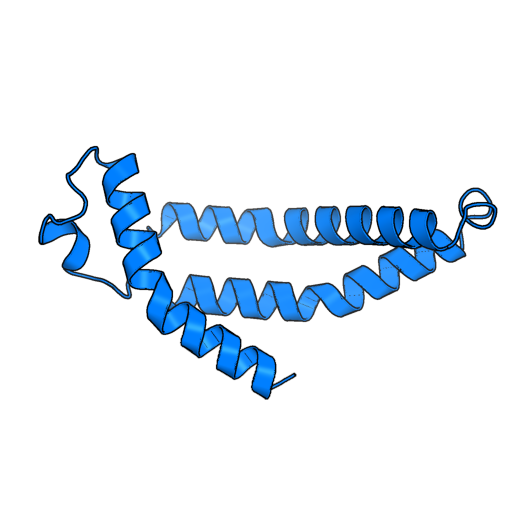. GLY A 1 94 ? 7.932 6.877 0.365 1.00 82.38 94 GLY A O 1
ATOM 695 N N . ALA A 1 95 ? 8.253 6.500 -1.817 1.00 81.19 95 ALA A N 1
ATOM 696 C CA . ALA A 1 95 ? 7.510 7.675 -2.261 1.00 81.19 95 ALA A CA 1
ATOM 697 C C . ALA A 1 95 ? 6.017 7.588 -1.897 1.00 81.19 95 ALA A C 1
ATOM 699 O O . ALA A 1 95 ? 5.451 8.551 -1.378 1.00 81.19 95 ALA A O 1
ATOM 700 N N . ASN A 1 96 ? 5.391 6.421 -2.083 1.00 81.06 96 ASN A N 1
ATOM 701 C CA . ASN A 1 96 ? 4.008 6.192 -1.663 1.00 81.06 96 ASN A CA 1
ATOM 702 C C . ASN A 1 96 ? 3.861 6.339 -0.139 1.00 81.06 96 ASN A C 1
ATOM 704 O O . ASN A 1 96 ? 2.925 6.976 0.338 1.00 81.06 96 ASN A O 1
ATOM 708 N N . ALA A 1 97 ? 4.817 5.814 0.634 1.00 78.25 97 ALA A N 1
ATOM 709 C CA . ALA A 1 97 ? 4.833 5.940 2.088 1.00 78.25 97 ALA A CA 1
ATOM 710 C C . ALA A 1 97 ? 4.982 7.398 2.548 1.00 78.25 97 ALA A C 1
ATOM 712 O O . ALA A 1 97 ? 4.274 7.811 3.463 1.00 78.25 97 ALA A O 1
ATOM 713 N N . LEU A 1 98 ? 5.835 8.201 1.905 1.00 80.56 98 LEU A N 1
ATOM 714 C CA . LEU A 1 98 ? 5.991 9.626 2.222 1.00 80.56 98 LEU A CA 1
ATOM 715 C C . LEU A 1 98 ? 4.704 10.415 1.967 1.00 80.56 98 LEU A C 1
ATOM 717 O O . LEU A 1 98 ? 4.299 11.220 2.803 1.00 80.56 98 LEU A O 1
ATOM 721 N N . ILE A 1 99 ? 4.023 10.142 0.853 1.00 77.50 99 ILE A N 1
ATOM 722 C CA . ILE A 1 99 ? 2.766 10.816 0.500 1.00 77.50 99 ILE A CA 1
ATOM 723 C C . ILE A 1 99 ? 1.621 10.381 1.428 1.00 77.50 99 ILE A C 1
ATOM 725 O O . ILE A 1 99 ? 0.755 11.185 1.771 1.00 77.50 99 ILE A O 1
ATOM 729 N N . LEU A 1 100 ? 1.623 9.125 1.882 1.00 75.44 100 LEU A N 1
ATOM 730 C CA . LEU A 1 100 ? 0.600 8.575 2.780 1.00 75.44 100 LEU A CA 1
ATOM 731 C C . LEU A 1 100 ? 0.904 8.770 4.274 1.00 75.44 100 LEU A C 1
ATOM 733 O O . LEU A 1 100 ? 0.028 8.525 5.110 1.00 75.44 100 LEU A O 1
ATOM 737 N N . SER A 1 101 ? 2.109 9.218 4.636 1.00 75.81 101 SER A N 1
ATOM 738 C CA . SER A 1 101 ? 2.502 9.473 6.030 1.00 75.81 101 SER A CA 1
ATOM 739 C C . SER A 1 101 ? 1.591 10.502 6.725 1.00 75.81 101 SER A C 1
ATOM 741 O O . SER A 1 101 ? 1.108 10.207 7.822 1.00 75.81 101 SER A O 1
ATOM 743 N N . PRO A 1 102 ? 1.230 11.647 6.102 1.00 70.31 102 PRO A N 1
ATOM 744 C CA . PRO A 1 102 ? 0.274 12.594 6.682 1.00 70.31 102 PRO A CA 1
ATOM 745 C C . PRO A 1 102 ? -1.133 12.003 6.847 1.00 70.31 102 PRO A C 1
ATOM 747 O O . PRO A 1 102 ? -1.787 12.217 7.864 1.00 70.31 102 PRO A O 1
ATOM 750 N N . LEU A 1 103 ? -1.590 11.208 5.876 1.00 66.31 103 LEU A N 1
ATOM 751 C CA . LEU A 1 103 ? -2.888 10.519 5.911 1.00 66.31 103 LEU A CA 1
ATOM 752 C C . LEU A 1 103 ? -2.965 9.512 7.070 1.00 66.31 103 LEU A C 1
ATOM 754 O O . LEU A 1 103 ? -3.984 9.408 7.755 1.00 66.31 103 LEU A O 1
ATOM 758 N N . SER A 1 104 ? -1.860 8.814 7.328 1.00 64.31 104 SER A N 1
ATOM 759 C CA . SER A 1 104 ? -1.733 7.885 8.453 1.00 64.31 104 SER A CA 1
ATOM 760 C C . SER A 1 104 ? -1.723 8.618 9.800 1.00 64.31 104 SER A C 1
ATOM 762 O O . SER A 1 104 ? -2.338 8.147 10.756 1.00 64.31 104 SER A O 1
ATOM 764 N N . PHE A 1 105 ? -1.106 9.803 9.866 1.00 68.38 105 PHE A N 1
ATOM 765 C CA . PHE A 1 105 ? -1.119 10.659 11.054 1.00 68.38 105 PHE A CA 1
ATOM 766 C C . PHE A 1 105 ? -2.523 11.195 11.377 1.00 68.38 105 PHE A C 1
ATOM 768 O O . PHE A 1 105 ? -2.963 11.117 12.524 1.00 68.38 105 PHE A O 1
ATOM 775 N N . VAL A 1 106 ? -3.273 11.661 10.368 1.00 62.22 106 VAL A N 1
ATOM 776 C CA . VAL A 1 106 ? -4.670 12.104 10.549 1.00 62.22 106 VAL A CA 1
ATOM 777 C C . VAL A 1 106 ? -5.546 10.955 11.046 1.00 62.22 106 VAL A C 1
ATOM 779 O O . VAL A 1 106 ? -6.337 11.150 11.971 1.00 62.22 106 VAL A O 1
ATOM 782 N N . LYS A 1 107 ? -5.373 9.743 10.497 1.00 62.09 107 LYS A N 1
ATOM 783 C CA . LYS A 1 107 ? -6.085 8.545 10.965 1.00 62.09 107 LYS A CA 1
ATOM 784 C C . LYS A 1 107 ? -5.788 8.235 12.437 1.00 62.09 107 LYS A C 1
ATOM 786 O O . LYS A 1 107 ? -6.710 7.883 13.164 1.00 62.09 107 LYS A O 1
ATOM 791 N N . PHE A 1 108 ? -4.541 8.393 12.881 1.00 59.97 108 PHE A N 1
ATOM 792 C CA . PHE A 1 108 ? -4.154 8.145 14.274 1.00 59.97 108 PHE A CA 1
ATOM 793 C C . PHE A 1 108 ? -4.797 9.137 15.253 1.00 59.97 108 PHE A C 1
ATOM 795 O O . PHE A 1 108 ? -5.168 8.747 16.351 1.00 59.97 108 PHE A O 1
ATOM 802 N N . GLN A 1 109 ? -4.976 10.402 14.857 1.00 60.09 109 GLN A N 1
ATOM 803 C CA . GLN A 1 109 ? -5.637 11.402 15.707 1.00 60.09 109 GLN A CA 1
ATOM 804 C C . GLN A 1 109 ? -7.168 11.298 15.732 1.00 60.09 109 GLN A C 1
ATOM 806 O O . GLN A 1 109 ? -7.801 11.809 16.652 1.00 60.09 109 GLN A O 1
ATOM 811 N N . THR A 1 110 ? -7.779 10.665 14.726 1.00 57.25 110 THR A N 1
ATOM 812 C CA . THR A 1 110 ? -9.241 10.478 14.662 1.00 57.25 110 THR A CA 1
ATOM 813 C C . THR A 1 110 ? -9.728 9.166 15.288 1.00 57.25 110 THR A C 1
ATOM 815 O O . THR A 1 110 ? -10.940 8.937 15.332 1.00 57.25 110 THR A O 1
ATOM 818 N N . TRP A 1 111 ? -8.816 8.309 15.755 1.00 52.25 111 TRP A N 1
ATOM 819 C CA . TRP A 1 111 ? -9.097 7.026 16.413 1.00 52.25 111 TRP A CA 1
ATOM 820 C C . TRP A 1 111 ? -9.035 7.125 17.938 1.00 52.25 111 TRP A C 1
ATOM 822 O O . TRP A 1 111 ? -9.905 6.487 18.582 1.00 52.25 111 TRP A O 1
#

Secondary structure (DSSP, 8-state):
-HHHHHHHHHHHHHHHHHHHHHHHHHHHT--TT-TTTTSSTTTTHHHHHHHHHHHHHHHHHHHHHHHHHHHH-TTTTTS-HHHHHHHHHHHHHHHHHHHHHHHHHHHHHT-

Foldseek 3Di:
DVVVLVVVLVVLVVCQLVVQLVVCCVVVVHPSPDVVSNVCSCQCSVLVSVLCVVLVVQLVVQLVVLLVVLCPDPVNVPDDPVVSSVRSNVRSVVVSCVVCVVSVVVSVVSD

Sequence (111 aa):
VASGFAAGVVVTGLLNPYDRALFLSISKNRPFLQIRNWRNPYQGLGQSIVGRAVSSGLWFPLERAASDACRANRATASLPPGMQAALAGQIAGGANALILSPLSFVKFQTW

Organism: NCBI:txid72548

InterPro domains:
  IPR023395 Mitochondrial carrier protein domain superfamily [G3DSA:1.50.40.10] (1-110)
  IPR023395 Mitochondrial carrier protein domain superfamily [SSF103506] (2-108)